Protein AF-A0A6V7LPI2-F1 (afdb_monomer_lite)

Secondary structure (DSSP, 8-state):
-HHHHHHHHHHHHHHS--HHHHHHHHHHHHS-------S---HHHHHHHHS-----TT--S-EEEEEESSHHHHHHHHHHHHHHHHTT-SSEEEEEE-SSHHHHHHHHHTTS-SEE---GGGTTGGG-

Radius of gyration: 23.29 Å; chains: 1; bounding box: 43×30×65 Å

Sequence (128 aa):
DVSAILQQQLPIWLNEESIWTSALKTIFNLEGQVVPLNTEQSLSSYLATGREVMVSEKTCGNTIRWCTVSSLETEKCRWVAKDALLLGIEPKITCVETNSTFDCLRAISENLADIITIDSNYGYLART

pLDDT: mean 84.1, std 12.69, range [52.97, 98.25]

Foldseek 3Di:
DVVVVCVVCVVVVLVDDDPVSVVVVVCDVVPDDDDDCPDDDDPVVVVVVVDPLCPPPDDVPDEAEEEDQDPVVQVVQVVVQVVCNVVVNDDGYDYHYDNDPVVSLVCCVVVVHPHYDDDPVCVVVSVD

Structure (mmCIF, N/CA/C/O backbone):
data_AF-A0A6V7LPI2-F1
#
_entry.id   AF-A0A6V7LPI2-F1
#
loop_
_atom_site.group_PDB
_atom_site.id
_atom_site.type_symbol
_atom_site.label_atom_id
_atom_site.label_alt_id
_atom_site.label_comp_id
_atom_site.label_asym_id
_atom_site.label_entity_id
_atom_site.label_seq_id
_atom_site.pdbx_PDB_ins_code
_atom_site.Cartn_x
_atom_site.Cartn_y
_atom_site.Cartn_z
_atom_site.occupancy
_atom_site.B_iso_or_equiv
_atom_site.auth_seq_id
_atom_site.auth_comp_id
_atom_site.auth_asym_id
_atom_site.auth_atom_id
_atom_site.pdbx_PDB_model_num
ATOM 1 N N . ASP A 1 1 ? -6.218 -12.943 31.795 1.00 66.19 1 ASP A N 1
ATOM 2 C CA . ASP A 1 1 ? -7.240 -12.326 30.938 1.00 66.19 1 ASP A CA 1
ATOM 3 C C . ASP A 1 1 ? -7.365 -10.857 31.325 1.00 66.19 1 ASP A C 1
ATOM 5 O O . ASP A 1 1 ? -7.646 -10.563 32.482 1.00 66.19 1 ASP A O 1
ATOM 9 N N . VAL A 1 2 ? -7.033 -9.947 30.407 1.00 74.69 2 VAL A N 1
ATOM 10 C CA . VAL A 1 2 ? -7.010 -8.495 30.671 1.00 74.69 2 VAL A CA 1
ATOM 11 C C . VAL A 1 2 ? -8.430 -7.958 30.877 1.00 74.69 2 VAL A C 1
ATOM 13 O O . VAL A 1 2 ? -8.625 -7.023 31.651 1.00 74.69 2 VAL A O 1
ATOM 16 N N . SER A 1 3 ? -9.430 -8.588 30.251 1.00 70.25 3 SER A N 1
ATOM 17 C CA . SER A 1 3 ? -10.83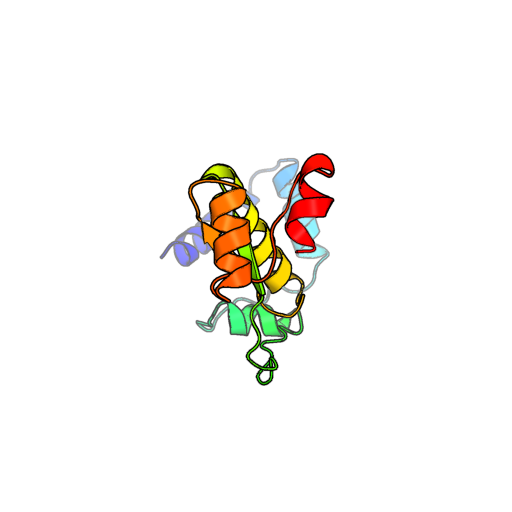0 -8.172 30.346 1.00 70.25 3 SER A CA 1
ATOM 18 C C . SER A 1 3 ? -11.371 -8.308 31.774 1.00 70.25 3 SER A C 1
ATOM 20 O O . SER A 1 3 ? -11.932 -7.357 32.315 1.00 70.25 3 SER A O 1
ATOM 22 N N . ALA A 1 4 ? -11.108 -9.442 32.426 1.00 76.31 4 ALA A N 1
ATOM 23 C CA . ALA A 1 4 ? -11.543 -9.718 33.793 1.00 76.31 4 ALA A CA 1
ATOM 24 C C . ALA A 1 4 ? -10.922 -8.750 34.817 1.00 76.31 4 ALA A C 1
ATOM 26 O O . ALA A 1 4 ? -11.591 -8.304 35.749 1.00 76.31 4 ALA A O 1
ATOM 27 N N . ILE A 1 5 ? -9.652 -8.378 34.619 1.00 82.94 5 ILE A N 1
ATOM 28 C CA . ILE A 1 5 ? -8.958 -7.403 35.474 1.00 82.94 5 ILE A CA 1
ATOM 29 C C . ILE A 1 5 ? -9.589 -6.016 35.314 1.00 82.94 5 ILE A C 1
ATOM 31 O O . ILE A 1 5 ? -9.868 -5.344 36.306 1.00 82.94 5 ILE A O 1
ATOM 35 N N . LEU A 1 6 ? -9.857 -5.595 34.075 1.00 77.00 6 LEU A N 1
ATOM 36 C CA . LEU A 1 6 ? -10.482 -4.302 33.794 1.00 77.00 6 LEU A CA 1
ATOM 37 C C . LEU A 1 6 ? -11.893 -4.211 34.387 1.00 77.00 6 LEU A C 1
ATOM 39 O O . LEU A 1 6 ? -12.226 -3.193 34.990 1.00 77.00 6 LEU A O 1
ATOM 43 N N . GLN A 1 7 ? -12.689 -5.279 34.289 1.00 79.25 7 GLN A N 1
ATOM 44 C CA . GLN A 1 7 ? -14.030 -5.333 34.882 1.00 79.25 7 GLN A CA 1
ATOM 45 C C . GLN A 1 7 ? -14.009 -5.153 36.408 1.00 79.25 7 GLN A C 1
ATOM 47 O O . GLN A 1 7 ? -14.908 -4.519 36.956 1.00 79.25 7 GLN A O 1
ATOM 52 N N . GLN A 1 8 ? -12.978 -5.655 37.097 1.00 85.38 8 GLN A N 1
ATOM 53 C CA . GLN A 1 8 ? -12.828 -5.472 38.546 1.00 85.38 8 GLN A CA 1
ATOM 54 C C . GLN A 1 8 ? -12.330 -4.081 38.947 1.00 85.38 8 GLN A C 1
ATOM 56 O O . GLN A 1 8 ? -12.730 -3.573 39.992 1.00 85.38 8 GLN A O 1
ATOM 61 N N . GLN A 1 9 ? -11.438 -3.475 38.161 1.00 87.50 9 GLN A N 1
ATOM 62 C CA . GLN A 1 9 ? -10.792 -2.207 38.524 1.00 87.50 9 GLN A CA 1
ATOM 63 C C . GLN A 1 9 ? -11.616 -0.977 38.128 1.00 87.50 9 GLN A C 1
ATOM 65 O O . GLN A 1 9 ? -11.566 0.045 38.810 1.00 87.50 9 GLN A O 1
ATOM 70 N N . LEU A 1 10 ? -12.421 -1.072 37.067 1.00 82.44 10 LEU A N 1
ATOM 71 C CA . LEU A 1 10 ? -13.214 0.045 36.552 1.00 82.44 10 LEU A CA 1
ATOM 72 C C . LEU A 1 10 ? -14.147 0.692 37.603 1.00 82.44 10 LEU A C 1
ATOM 74 O O . LEU A 1 10 ? -14.156 1.921 37.682 1.00 82.44 10 LEU A O 1
ATOM 78 N N . PRO A 1 11 ? -14.881 -0.059 38.453 1.00 82.69 11 PRO A N 1
ATOM 79 C CA . PRO A 1 11 ? -15.717 0.537 39.498 1.00 82.69 11 PRO A CA 1
ATOM 80 C C . PRO A 1 11 ? -14.901 1.299 40.547 1.00 82.69 11 PRO A C 1
ATOM 82 O O . PRO A 1 11 ? -15.360 2.313 41.068 1.00 82.69 11 PRO A O 1
ATOM 85 N N . ILE A 1 12 ? -13.687 0.822 40.839 1.00 87.06 12 ILE A N 1
ATOM 86 C CA . ILE A 1 12 ? -12.776 1.429 41.815 1.00 87.06 12 ILE A CA 1
ATOM 87 C C . ILE A 1 12 ? -12.285 2.773 41.275 1.00 87.06 12 ILE A C 1
ATOM 89 O O . ILE A 1 12 ? -12.385 3.785 41.962 1.00 87.06 12 ILE A O 1
ATOM 93 N N . TRP A 1 13 ? -11.834 2.804 40.018 1.00 84.19 13 TRP A N 1
ATOM 94 C CA . TRP A 1 13 ? -11.376 4.034 39.371 1.00 84.19 13 TRP A CA 1
ATOM 95 C C . TRP A 1 13 ? -12.491 5.062 39.188 1.00 84.19 13 TRP A C 1
ATOM 97 O O . TRP A 1 13 ? -12.262 6.258 39.329 1.00 84.19 13 TRP A O 1
ATOM 107 N N . LEU A 1 14 ? -13.714 4.609 38.910 1.00 84.94 14 LEU A N 1
ATOM 108 C CA . LEU A 1 14 ? -14.872 5.488 38.776 1.00 84.94 14 LEU A CA 1
ATOM 109 C C . LEU A 1 14 ? -15.324 6.105 40.106 1.00 84.94 14 LEU A C 1
ATOM 111 O O . LEU A 1 14 ? -16.095 7.064 40.084 1.00 84.94 14 LEU A O 1
ATOM 115 N N . ASN A 1 15 ? -14.888 5.591 41.255 1.00 84.69 15 ASN A N 1
ATOM 116 C CA . ASN A 1 15 ? -15.309 6.124 42.548 1.00 84.69 15 ASN A CA 1
ATOM 117 C C . ASN A 1 15 ? -14.606 7.445 42.909 1.00 84.69 15 ASN A C 1
ATOM 119 O O . ASN A 1 15 ? -15.165 8.249 43.648 1.00 84.69 15 ASN A O 1
ATOM 123 N N . GLU A 1 16 ? -13.417 7.708 42.364 1.00 83.88 16 GLU A N 1
ATOM 124 C CA . GLU A 1 16 ? -12.711 8.969 42.601 1.00 83.88 16 GLU A CA 1
ATOM 125 C C . GLU A 1 16 ? -13.399 10.144 41.888 1.00 83.88 16 GLU A C 1
ATOM 127 O O . GLU A 1 16 ? -13.803 10.047 40.726 1.00 83.88 16 GLU A O 1
ATOM 132 N N . GLU A 1 17 ? -13.528 11.287 42.566 1.00 80.62 17 GLU A N 1
ATOM 133 C CA . GLU A 1 17 ? -14.029 12.520 41.955 1.00 80.62 17 GLU A CA 1
ATOM 134 C C . GLU A 1 17 ? -12.904 13.244 41.215 1.00 80.62 17 GLU A C 1
ATOM 136 O O . GLU A 1 17 ? -12.031 13.883 41.798 1.00 80.62 17 GLU A O 1
ATOM 141 N N . SER A 1 18 ? -12.938 13.150 39.891 1.00 86.75 18 SER A N 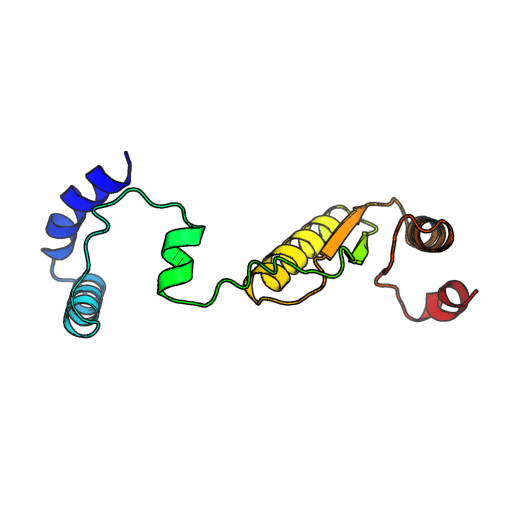1
ATOM 142 C CA . SER A 1 18 ? -12.046 13.862 38.992 1.00 86.75 18 SER A CA 1
ATOM 143 C C . SER A 1 18 ? -12.814 14.324 37.755 1.00 86.75 18 SER A C 1
ATOM 145 O O . SER A 1 18 ? -13.949 13.908 37.489 1.00 86.75 18 SER A O 1
ATOM 147 N N . ILE A 1 19 ? -12.178 15.187 36.966 1.00 88.69 19 ILE A N 1
ATOM 148 C CA . ILE A 1 19 ? -12.755 15.706 35.722 1.00 88.69 19 ILE A CA 1
ATOM 149 C C . ILE A 1 19 ? -13.026 14.557 34.742 1.00 88.69 19 ILE A C 1
ATOM 151 O O . ILE A 1 19 ? -14.105 14.483 34.154 1.00 88.69 19 ILE A O 1
ATOM 155 N N . TRP A 1 20 ? -12.078 13.625 34.598 1.00 87.25 20 TRP A N 1
ATOM 156 C CA . TRP A 1 20 ? -12.221 12.518 33.656 1.00 87.25 20 TRP A CA 1
ATOM 157 C C . TRP A 1 20 ? -13.241 11.476 34.140 1.00 87.25 20 TRP A C 1
ATOM 159 O O . TRP A 1 20 ? -14.010 10.987 33.317 1.00 87.25 20 TRP A O 1
ATOM 169 N N . THR A 1 21 ? -13.333 11.180 35.448 1.00 87.31 21 THR A N 1
ATOM 170 C CA . THR A 1 21 ? -14.353 10.246 35.974 1.00 87.31 21 THR A CA 1
ATOM 171 C C . THR A 1 21 ? -15.761 10.810 35.833 1.00 87.31 21 THR A C 1
ATOM 173 O O . THR A 1 21 ? -16.684 10.072 35.497 1.00 87.31 21 THR A O 1
ATOM 176 N N . SER A 1 22 ? -15.932 12.121 36.019 1.00 85.31 22 SER A N 1
ATOM 177 C CA . SER A 1 22 ? -17.211 12.811 35.804 1.00 85.31 22 SER A CA 1
ATOM 178 C C . SER A 1 22 ? -17.627 12.785 34.333 1.00 85.31 22 SER A C 1
ATOM 180 O O . SER A 1 22 ? -18.778 12.471 34.019 1.00 85.31 22 SER A O 1
ATOM 182 N N . ALA A 1 23 ? -16.685 13.043 33.419 1.00 85.31 23 ALA A N 1
ATOM 183 C CA . ALA A 1 23 ? -16.922 12.925 31.983 1.00 85.31 23 ALA A CA 1
ATOM 184 C C . ALA A 1 23 ? -17.294 11.484 31.589 1.00 85.31 23 ALA A C 1
ATOM 186 O O . ALA A 1 23 ? -18.290 11.279 30.902 1.00 85.31 23 ALA A O 1
ATOM 187 N N . LEU A 1 24 ? -16.563 10.481 32.089 1.00 84.38 24 LEU A N 1
ATOM 188 C CA . LEU A 1 24 ? -16.815 9.069 31.784 1.00 84.38 24 LEU A CA 1
ATOM 189 C C . LEU A 1 24 ? -18.177 8.592 32.318 1.00 84.38 24 LEU A C 1
ATOM 191 O O . LEU A 1 24 ? -18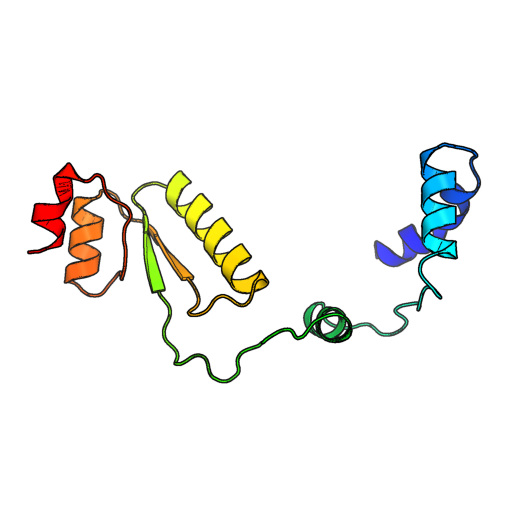.925 7.945 31.592 1.00 84.38 24 LEU A O 1
ATOM 195 N N . LYS A 1 25 ? -18.543 8.962 33.556 1.00 82.56 25 LYS A N 1
ATOM 196 C CA . LYS A 1 25 ? -19.881 8.707 34.130 1.00 82.56 25 LYS A CA 1
ATOM 197 C C . LYS A 1 25 ? -20.988 9.340 33.291 1.00 82.56 25 LYS A C 1
ATOM 199 O O . LYS A 1 25 ? -22.040 8.739 33.108 1.00 82.56 25 LYS A O 1
ATOM 204 N N . THR A 1 26 ? -20.749 10.546 32.779 1.00 83.38 26 THR A N 1
ATOM 205 C CA . THR A 1 26 ? -21.703 11.250 31.915 1.00 83.38 26 THR A CA 1
ATOM 206 C C . THR A 1 26 ? -21.873 10.521 30.584 1.00 83.38 26 THR A C 1
ATOM 208 O O . THR A 1 26 ? -23.003 10.310 30.164 1.00 83.38 26 THR A O 1
ATOM 211 N N . ILE A 1 27 ? -20.781 10.059 29.967 1.00 78.94 27 ILE A N 1
ATOM 212 C CA . ILE A 1 27 ? -20.820 9.252 28.737 1.00 78.94 27 ILE A CA 1
ATOM 213 C C . ILE A 1 27 ? -21.604 7.954 28.966 1.00 78.94 27 ILE A C 1
ATOM 215 O O . ILE A 1 27 ? -22.534 7.680 28.216 1.00 78.94 27 ILE A O 1
ATOM 219 N N . PHE A 1 28 ? -21.320 7.214 30.044 1.00 73.38 28 PHE A N 1
ATOM 220 C CA . PHE A 1 28 ? -22.054 5.984 30.377 1.00 73.38 28 PHE A CA 1
ATOM 221 C C . PHE A 1 28 ? -23.550 6.199 30.644 1.00 73.38 28 PHE A C 1
ATOM 223 O O . PHE A 1 28 ? -24.341 5.279 30.454 1.00 73.38 28 PHE A O 1
ATOM 230 N N . ASN A 1 29 ? -23.941 7.389 31.106 1.00 74.88 29 ASN A N 1
ATOM 231 C CA . ASN A 1 29 ? -25.343 7.734 31.339 1.00 74.88 29 ASN A CA 1
ATOM 232 C C . ASN A 1 29 ? -26.050 8.266 30.078 1.00 74.88 29 ASN A C 1
ATOM 234 O O . ASN A 1 29 ? -27.269 8.142 29.981 1.00 74.88 29 ASN A O 1
ATOM 238 N N . LEU A 1 30 ? -25.317 8.891 29.147 1.00 68.50 30 LEU A N 1
ATOM 239 C CA . LEU A 1 30 ? -25.857 9.493 27.920 1.00 68.50 30 LEU A CA 1
ATOM 240 C C . LEU A 1 30 ? -25.932 8.504 26.754 1.00 68.50 30 LEU A C 1
ATOM 242 O O . LEU A 1 30 ? -26.867 8.572 25.957 1.00 68.50 30 LEU A O 1
ATOM 246 N N . GLU A 1 31 ? -24.973 7.589 26.650 1.00 58.12 31 GLU A N 1
ATOM 247 C CA . GLU A 1 31 ? -24.954 6.542 25.634 1.00 58.12 31 GLU A CA 1
ATOM 248 C C . GLU A 1 31 ? -25.468 5.252 26.272 1.00 58.12 31 GLU A C 1
ATOM 250 O O . GLU A 1 31 ? -24.852 4.682 27.168 1.00 58.12 31 GLU A O 1
ATOM 255 N N . GLY A 1 32 ? -26.680 4.867 25.870 1.00 57.66 32 GLY A N 1
ATOM 256 C CA . GLY A 1 32 ? -27.510 3.871 26.533 1.00 57.66 32 GLY A CA 1
ATOM 257 C C . GLY A 1 32 ? -26.827 2.547 26.881 1.00 57.66 32 GLY A C 1
ATOM 258 O O . GLY A 1 32 ? -25.924 2.080 26.201 1.00 57.66 32 GLY A O 1
ATOM 259 N N . GLN A 1 33 ? -27.345 1.953 27.957 1.00 57.59 33 GLN A N 1
ATOM 260 C CA . GLN A 1 33 ? -27.222 0.556 28.374 1.00 57.59 33 GLN A CA 1
ATOM 261 C C . GLN A 1 33 ? -25.953 -0.155 27.873 1.00 57.59 33 GLN A C 1
ATOM 263 O O . GLN A 1 33 ? -25.948 -0.774 26.812 1.00 57.59 33 GLN A O 1
ATOM 268 N N . VAL A 1 34 ? -24.890 -0.111 28.682 1.00 61.44 34 VAL A N 1
ATOM 269 C CA . VAL A 1 34 ? -23.690 -0.934 28.478 1.00 61.44 34 VAL A CA 1
ATOM 270 C C . VAL A 1 34 ? -24.127 -2.396 28.355 1.00 61.44 34 VAL A C 1
ATOM 272 O O . VAL A 1 34 ? -24.519 -3.012 29.346 1.00 61.44 34 VAL A O 1
ATOM 275 N N . VAL A 1 35 ? -24.103 -2.943 27.138 1.00 67.69 35 VAL A N 1
ATOM 276 C CA . VAL A 1 35 ? -24.402 -4.356 26.898 1.00 67.69 35 VAL A CA 1
ATOM 277 C C . VAL A 1 35 ? -23.130 -5.134 27.210 1.00 67.69 35 VAL A C 1
ATOM 279 O O . VAL A 1 35 ? -22.131 -4.974 26.502 1.00 67.69 35 VAL A O 1
ATOM 282 N N . PRO A 1 36 ? -23.111 -5.951 28.273 1.00 64.88 36 PRO A N 1
ATOM 283 C CA . PRO A 1 36 ? -21.932 -6.734 28.575 1.00 64.88 36 PRO A CA 1
ATOM 284 C C . PRO A 1 36 ? -21.721 -7.769 27.457 1.00 64.88 36 PRO A C 1
ATOM 286 O O . PRO A 1 36 ? -22.649 -8.462 27.030 1.00 64.88 36 PRO A O 1
ATOM 289 N N . LEU A 1 37 ? -20.489 -7.841 26.946 1.00 67.88 37 LEU A N 1
ATOM 290 C CA . LEU A 1 37 ? -20.059 -8.834 25.959 1.00 67.88 37 LEU A CA 1
ATOM 291 C C . LEU A 1 37 ? -19.909 -10.187 26.660 1.00 67.88 37 LEU A C 1
ATOM 293 O O . LEU A 1 37 ? -18.817 -10.616 27.014 1.00 67.88 37 LEU A O 1
ATOM 297 N N . ASN A 1 38 ? -21.046 -10.829 26.914 1.00 69.19 38 ASN A N 1
ATOM 298 C CA . ASN A 1 38 ? -21.132 -12.095 27.652 1.00 69.19 38 ASN A CA 1
ATOM 299 C C . ASN A 1 38 ? -20.695 -13.297 26.810 1.00 69.19 38 ASN A C 1
ATOM 301 O O . ASN A 1 38 ? -20.474 -14.386 27.332 1.00 69.19 38 ASN A O 1
ATOM 305 N N . THR A 1 39 ? -20.631 -13.104 25.497 1.00 77.31 39 THR A N 1
ATOM 306 C CA . THR A 1 39 ? -20.246 -14.110 24.515 1.00 77.31 39 THR A CA 1
ATOM 307 C C . THR A 1 39 ? -18.896 -13.741 23.941 1.00 77.31 39 THR A C 1
ATOM 309 O O . THR A 1 39 ? -18.718 -12.637 23.428 1.00 77.31 39 THR A O 1
ATOM 312 N N . GLU A 1 40 ? -17.965 -14.688 23.991 1.00 76.81 40 GLU A N 1
ATOM 313 C CA . GLU A 1 40 ? -16.711 -14.592 23.262 1.00 76.81 40 GLU A CA 1
ATOM 314 C C . GLU A 1 40 ? -17.033 -14.543 21.763 1.00 76.81 40 GLU A C 1
ATOM 316 O O . GLU A 1 40 ? -17.662 -15.443 21.206 1.00 76.81 40 GLU A O 1
ATOM 321 N N . GLN A 1 41 ? -16.683 -13.434 21.124 1.00 76.44 41 GLN A N 1
ATOM 322 C CA . GLN A 1 41 ? -16.964 -13.179 19.717 1.00 76.44 41 GLN A CA 1
ATOM 323 C C . GLN A 1 41 ? -15.679 -12.723 19.036 1.00 76.44 41 GLN A C 1
ATOM 325 O O . GLN A 1 41 ? -14.828 -12.074 19.648 1.00 76.44 41 GLN A O 1
ATOM 330 N N . SER A 1 42 ? -15.533 -13.039 17.749 1.00 78.00 42 SER A N 1
ATOM 331 C CA . SER A 1 42 ? -14.433 -12.489 16.963 1.00 78.00 42 SER A CA 1
ATOM 332 C C . SER A 1 42 ? -14.588 -10.972 16.824 1.00 78.00 42 SER A C 1
ATOM 334 O O . SER A 1 42 ? -15.702 -10.444 16.767 1.00 78.00 42 SER A O 1
ATOM 336 N N . LEU A 1 43 ? -13.464 -10.264 16.685 1.00 74.38 43 LEU A N 1
ATOM 337 C CA . LEU A 1 43 ? -13.462 -8.819 16.431 1.00 74.38 43 LEU A CA 1
ATOM 338 C C . LEU A 1 43 ? -14.341 -8.447 15.223 1.00 74.38 43 LEU A C 1
ATOM 340 O O . LEU A 1 43 ? -15.033 -7.435 15.251 1.00 74.38 43 LEU A O 1
ATOM 344 N N . SER A 1 44 ? -14.347 -9.278 14.177 1.00 71.31 44 SER A N 1
ATOM 345 C CA . SER A 1 44 ? -15.205 -9.088 13.004 1.00 71.31 44 SER A CA 1
ATOM 346 C C . SER A 1 44 ? -16.696 -9.182 13.337 1.00 71.31 44 SER A C 1
ATOM 348 O O . SER A 1 44 ? -17.454 -8.325 12.893 1.00 71.31 44 SER A O 1
ATOM 350 N N . SER A 1 45 ? -17.110 -10.163 14.148 1.00 77.75 45 SER A N 1
ATOM 351 C CA . SER A 1 45 ? -18.506 -10.335 14.573 1.00 77.75 45 SER A CA 1
ATOM 352 C C . SER A 1 45 ? -18.980 -9.174 15.446 1.00 77.75 45 SER A C 1
ATOM 354 O O . SER A 1 45 ? -20.096 -8.689 15.276 1.00 77.75 45 SER A O 1
ATOM 356 N N . TYR A 1 46 ? -18.118 -8.687 16.342 1.00 79.62 46 TYR A N 1
ATOM 357 C CA . TYR A 1 46 ? -18.414 -7.505 17.146 1.00 79.62 46 TYR A CA 1
ATOM 358 C C . TYR A 1 46 ? -18.608 -6.265 16.263 1.00 79.62 46 TYR A C 1
ATOM 360 O O . TYR A 1 46 ? -19.628 -5.582 16.348 1.00 79.62 46 TYR A O 1
ATOM 368 N N . LEU A 1 47 ? -17.662 -6.005 15.355 1.00 78.38 47 LEU A N 1
ATOM 369 C CA . LEU A 1 47 ? -17.711 -4.840 14.470 1.00 78.38 47 LEU A CA 1
ATOM 370 C C . LEU A 1 47 ? -18.911 -4.874 13.515 1.00 78.38 47 LEU A C 1
ATOM 372 O O . LEU A 1 47 ? -19.476 -3.817 13.250 1.00 78.38 47 LEU A O 1
ATOM 376 N N . ALA A 1 48 ? -19.328 -6.056 13.055 1.00 76.56 48 ALA A N 1
ATOM 377 C CA . ALA A 1 48 ? -20.510 -6.225 12.207 1.00 76.56 48 ALA A CA 1
ATOM 378 C C . ALA A 1 48 ? -21.820 -5.762 12.877 1.00 76.56 48 ALA A C 1
ATOM 380 O O . ALA A 1 48 ? -22.789 -5.469 12.186 1.00 76.56 48 ALA A O 1
ATOM 381 N N . THR A 1 49 ? -21.852 -5.662 14.211 1.00 76.81 49 THR A N 1
ATOM 382 C CA . THR A 1 49 ? -23.031 -5.189 14.957 1.00 76.81 49 THR A CA 1
ATOM 383 C C . THR A 1 49 ? -23.219 -3.672 14.837 1.00 76.81 49 THR A C 1
ATOM 385 O O . THR A 1 49 ? -24.347 -3.188 14.845 1.00 76.81 49 THR A O 1
ATOM 388 N N . GLY A 1 50 ? -22.123 -2.911 14.735 1.00 73.25 50 GLY A N 1
ATOM 389 C CA . GLY A 1 50 ? -22.146 -1.440 14.712 1.00 73.25 50 GLY A CA 1
ATOM 390 C C . GLY A 1 50 ? -21.867 -0.812 13.345 1.00 73.25 50 GLY A C 1
ATOM 391 O O . GLY A 1 50 ? -22.101 0.378 13.156 1.00 73.25 50 GLY A O 1
ATOM 392 N N . ARG A 1 51 ? -21.348 -1.588 12.391 1.00 71.38 51 ARG A N 1
ATOM 393 C CA . ARG A 1 51 ? -21.114 -1.160 11.009 1.00 71.38 51 ARG A CA 1
ATOM 394 C C . ARG A 1 51 ? -21.241 -2.347 10.066 1.00 71.38 51 ARG A C 1
ATOM 396 O O . ARG A 1 51 ? -20.858 -3.456 10.430 1.00 71.38 51 ARG A O 1
ATOM 403 N N . GLU A 1 52 ? -21.670 -2.104 8.830 1.00 64.81 52 GLU A N 1
ATOM 404 C CA . GLU A 1 52 ? -21.465 -3.083 7.763 1.00 64.81 52 GLU A CA 1
ATOM 405 C C . GLU A 1 52 ? -19.961 -3.240 7.542 1.00 64.81 52 GLU A C 1
ATOM 407 O O . GLU A 1 52 ? -19.285 -2.388 6.961 1.00 64.81 52 GLU A O 1
ATOM 412 N N . VAL A 1 53 ? -19.407 -4.338 8.050 1.00 63.00 53 VAL A N 1
ATOM 413 C CA . VAL A 1 53 ? -18.102 -4.794 7.598 1.00 63.00 53 VAL A CA 1
ATOM 414 C C . VAL A 1 53 ? -18.368 -5.419 6.241 1.00 63.00 53 VAL A C 1
ATOM 416 O O . VAL A 1 53 ? -18.820 -6.559 6.164 1.00 63.00 53 VAL A O 1
ATOM 419 N N . MET A 1 54 ? -18.126 -4.651 5.180 1.00 57.00 54 MET A N 1
ATOM 420 C CA . MET A 1 54 ? -18.068 -5.156 3.811 1.00 57.00 54 MET A CA 1
ATOM 421 C C . MET A 1 54 ? -16.895 -6.144 3.730 1.00 57.00 54 MET A C 1
ATOM 423 O O . MET A 1 54 ? -15.807 -5.826 3.256 1.00 57.00 54 MET A O 1
ATOM 427 N N . VAL A 1 55 ? -17.079 -7.356 4.257 1.00 59.12 55 VAL A N 1
ATOM 428 C CA . VAL A 1 55 ? -16.254 -8.507 3.901 1.00 59.12 55 VAL A CA 1
ATOM 429 C C . VAL A 1 55 ? -16.747 -8.882 2.518 1.00 59.12 55 VAL A C 1
ATOM 431 O O . VAL A 1 55 ? -17.642 -9.703 2.365 1.00 59.12 55 VAL A O 1
ATOM 434 N N . SER A 1 56 ? -16.263 -8.159 1.517 1.00 52.97 56 SER A N 1
ATOM 435 C CA . SER A 1 56 ? -16.660 -8.358 0.135 1.00 52.97 56 SER A CA 1
ATOM 436 C C . SER A 1 56 ? -16.334 -9.792 -0.275 1.00 52.97 56 SER A C 1
ATOM 438 O O . SER A 1 56 ? -15.192 -10.139 -0.576 1.00 52.97 56 SER A O 1
ATOM 440 N N . GLU A 1 57 ? -17.352 -10.656 -0.256 1.00 57.59 57 GLU A N 1
ATOM 441 C CA . GLU A 1 57 ? -17.265 -12.045 -0.726 1.00 57.59 57 GLU A CA 1
ATOM 442 C C . GLU A 1 57 ? -16.986 -12.108 -2.237 1.00 57.59 57 GLU A C 1
ATOM 444 O O . GLU A 1 57 ? -16.592 -13.148 -2.764 1.00 57.59 57 GLU A O 1
ATOM 449 N N . LYS A 1 58 ? -17.152 -10.980 -2.941 1.00 55.06 58 LYS A N 1
ATOM 450 C CA . LYS A 1 58 ? -16.822 -10.797 -4.353 1.00 55.06 58 LYS A CA 1
ATOM 451 C C . LYS A 1 58 ? -16.053 -9.499 -4.574 1.00 55.06 58 LYS A C 1
ATOM 453 O O . LYS A 1 58 ? -16.477 -8.636 -5.339 1.00 55.06 58 LYS A O 1
ATOM 458 N N . THR A 1 59 ? -14.854 -9.411 -4.006 1.00 56.22 59 THR A N 1
ATOM 459 C CA . THR A 1 59 ? -13.820 -8.639 -4.705 1.00 56.22 59 THR A CA 1
ATOM 460 C C . THR A 1 59 ? -13.628 -9.309 -6.067 1.00 56.22 59 THR A C 1
ATOM 462 O O . THR A 1 59 ? -13.674 -10.538 -6.158 1.00 56.22 59 THR A O 1
ATOM 465 N N . CYS A 1 60 ? -13.406 -8.564 -7.149 1.00 58.50 60 CYS A N 1
ATOM 466 C CA . CYS A 1 60 ? -13.065 -9.167 -8.448 1.00 58.50 60 CYS A CA 1
ATOM 467 C C . CYS A 1 60 ? -11.699 -9.898 -8.427 1.00 58.50 60 CYS A C 1
ATOM 469 O O . CYS A 1 60 ? -11.051 -10.002 -9.458 1.00 58.50 60 CYS A O 1
ATOM 471 N N . GLY A 1 61 ? -11.209 -10.338 -7.258 1.00 61.44 61 GLY A N 1
ATOM 472 C CA . GLY A 1 61 ? -9.897 -10.939 -7.030 1.00 61.44 61 GLY A CA 1
ATOM 473 C C . GLY A 1 61 ? -8.730 -9.981 -7.257 1.00 61.44 61 GLY A C 1
ATOM 474 O O . GLY A 1 61 ? -7.595 -10.318 -6.935 1.00 61.44 61 GLY A O 1
ATOM 475 N N . ASN A 1 62 ? -8.992 -8.793 -7.795 1.00 77.19 62 ASN A N 1
ATOM 476 C CA . ASN A 1 62 ? -7.947 -7.871 -8.177 1.00 77.19 62 ASN A CA 1
ATOM 477 C C . ASN A 1 62 ? -7.432 -7.163 -6.929 1.00 77.19 62 ASN A C 1
ATOM 479 O O . ASN A 1 62 ? -8.191 -6.563 -6.174 1.00 77.19 62 ASN A O 1
ATOM 483 N N . THR A 1 63 ? -6.129 -7.258 -6.718 1.00 89.94 63 THR A N 1
ATOM 484 C CA . THR A 1 63 ? -5.357 -6.451 -5.775 1.00 89.94 63 THR A CA 1
ATOM 485 C C . THR A 1 63 ? -4.526 -5.459 -6.566 1.00 89.94 63 THR A C 1
ATOM 487 O O . THR A 1 63 ? -4.017 -5.820 -7.622 1.00 89.94 63 THR A O 1
ATOM 490 N N . ILE A 1 64 ? -4.332 -4.254 -6.038 1.00 94.75 64 ILE A N 1
ATOM 491 C CA . ILE A 1 64 ? -3.340 -3.320 -6.577 1.00 94.75 64 ILE A CA 1
ATOM 492 C C . ILE A 1 64 ? -2.021 -3.544 -5.840 1.00 94.75 64 ILE A C 1
ATOM 494 O O . ILE A 1 64 ? -1.962 -3.477 -4.610 1.00 94.75 64 ILE A O 1
ATOM 498 N N . ARG A 1 65 ? -0.954 -3.812 -6.584 1.00 96.75 65 ARG A N 1
ATOM 499 C CA . ARG A 1 65 ? 0.425 -3.918 -6.102 1.00 96.75 65 ARG A CA 1
ATOM 500 C C . ARG A 1 65 ? 1.100 -2.565 -6.253 1.00 96.75 65 ARG A C 1
ATOM 502 O O . ARG A 1 65 ? 1.520 -2.172 -7.341 1.00 96.75 65 ARG A O 1
ATOM 509 N N . TRP A 1 66 ? 1.184 -1.842 -5.149 1.00 97.94 66 TRP A N 1
ATOM 510 C CA . TRP A 1 66 ? 1.888 -0.577 -5.073 1.00 97.94 66 TRP A CA 1
ATOM 511 C C . TRP A 1 66 ? 3.366 -0.838 -4.811 1.00 97.94 66 TRP A C 1
ATOM 513 O O . TRP A 1 66 ? 3.751 -1.363 -3.767 1.00 97.94 66 TRP A O 1
ATOM 523 N N . CYS A 1 67 ? 4.193 -0.476 -5.781 1.00 98.19 67 CYS A N 1
ATOM 524 C CA . CYS A 1 67 ? 5.630 -0.580 -5.684 1.00 98.19 67 CYS A CA 1
ATOM 525 C C . CYS A 1 67 ? 6.257 0.634 -4.970 1.00 98.19 67 CYS A C 1
ATOM 527 O O . CYS A 1 67 ? 5.917 1.788 -5.247 1.00 98.19 67 CYS A O 1
ATOM 529 N N . THR A 1 68 ? 7.160 0.356 -4.034 1.00 98.25 68 THR A N 1
ATOM 530 C CA . THR A 1 68 ? 7.872 1.314 -3.179 1.00 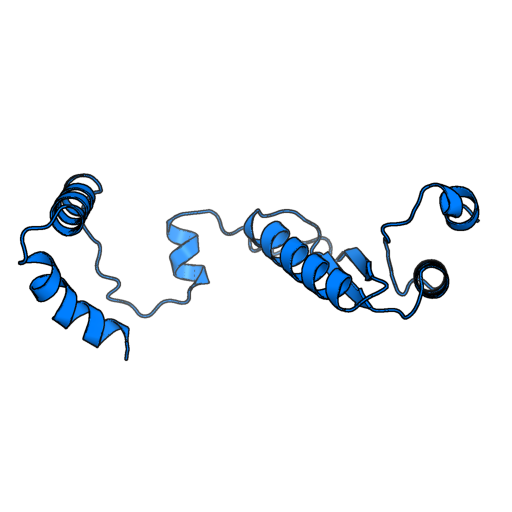98.25 68 THR A CA 1
ATOM 531 C C . THR A 1 68 ? 9.380 1.147 -3.350 1.00 98.25 68 THR A C 1
ATOM 533 O O . THR A 1 68 ? 9.853 0.066 -3.711 1.00 98.25 68 THR A O 1
ATOM 536 N N . VAL A 1 69 ? 10.152 2.211 -3.110 1.00 97.56 69 VAL A N 1
ATOM 537 C CA . VAL A 1 69 ? 11.616 2.211 -3.336 1.00 97.56 69 VAL A CA 1
ATOM 538 C C . VAL A 1 69 ? 12.438 2.322 -2.050 1.00 97.56 69 VAL A C 1
ATOM 540 O O . VAL A 1 69 ? 13.664 2.389 -2.088 1.00 97.56 69 VAL A O 1
ATOM 543 N N . SER A 1 70 ? 11.772 2.383 -0.896 1.00 97.00 70 SER A N 1
ATOM 544 C CA . SER A 1 70 ? 12.422 2.393 0.413 1.00 97.00 70 SER A CA 1
ATOM 545 C C . SER A 1 70 ? 11.549 1.732 1.470 1.00 97.00 70 SER A C 1
ATOM 547 O O . SER A 1 70 ? 10.321 1.740 1.372 1.00 97.00 70 SER A O 1
ATOM 549 N N . SER A 1 71 ? 12.177 1.252 2.539 1.00 97.38 71 SER A N 1
ATOM 550 C CA . SER A 1 71 ? 11.479 0.673 3.690 1.00 97.38 71 SER A CA 1
ATOM 551 C C . SER A 1 71 ? 10.461 1.632 4.319 1.00 97.38 71 SER A C 1
ATOM 553 O O . SER A 1 71 ? 9.371 1.209 4.707 1.00 97.38 71 SER A O 1
ATOM 555 N N . LEU A 1 72 ? 10.771 2.933 4.362 1.00 97.62 72 LEU A N 1
ATOM 556 C CA . LEU A 1 72 ? 9.864 3.961 4.876 1.00 97.62 72 LEU A CA 1
ATOM 557 C C . LEU A 1 72 ? 8.632 4.144 3.977 1.00 97.62 72 LEU A C 1
ATOM 559 O O . LEU A 1 72 ? 7.521 4.338 4.472 1.00 97.62 72 LEU A O 1
ATOM 563 N N . GLU A 1 73 ? 8.803 4.076 2.657 1.00 97.69 73 GLU A N 1
ATOM 564 C CA . GLU A 1 73 ? 7.669 4.067 1.730 1.00 97.69 73 GLU A CA 1
ATOM 565 C C . GLU A 1 73 ? 6.848 2.785 1.860 1.00 97.69 73 GLU A C 1
ATOM 567 O O . GLU A 1 73 ? 5.621 2.857 1.880 1.00 97.69 73 GLU A O 1
ATOM 572 N N . THR A 1 74 ? 7.493 1.626 2.015 1.00 98.00 74 THR A N 1
ATOM 573 C CA . THR A 1 74 ? 6.807 0.345 2.236 1.00 98.00 74 THR A CA 1
ATOM 574 C C . THR A 1 74 ? 5.960 0.380 3.505 1.00 98.00 74 THR A C 1
ATOM 576 O O . THR A 1 74 ? 4.825 -0.099 3.509 1.00 98.00 74 THR A O 1
ATOM 579 N N . GLU A 1 75 ? 6.469 0.972 4.586 1.00 98.19 75 GLU A N 1
ATOM 580 C CA . GLU A 1 75 ? 5.720 1.146 5.831 1.00 98.19 75 GLU A CA 1
ATOM 581 C C . GLU A 1 75 ? 4.503 2.060 5.640 1.00 98.19 75 GLU A C 1
ATOM 583 O O . GLU A 1 75 ? 3.388 1.688 6.013 1.00 98.19 75 GLU A O 1
ATOM 588 N N . LYS A 1 76 ? 4.680 3.208 4.974 1.00 97.81 76 LYS A N 1
ATOM 589 C CA . LYS A 1 76 ? 3.568 4.107 4.627 1.00 97.81 76 LYS A CA 1
ATOM 590 C C . LYS A 1 76 ? 2.533 3.418 3.741 1.00 97.81 76 LYS A C 1
ATOM 592 O O . LYS A 1 76 ? 1.340 3.547 3.999 1.00 97.81 76 LYS A O 1
ATOM 597 N N . CYS A 1 77 ? 2.966 2.644 2.749 1.00 98.06 77 CYS A N 1
ATOM 598 C CA . CYS A 1 77 ? 2.076 1.864 1.895 1.00 98.06 77 CYS A CA 1
ATOM 599 C C . CYS A 1 77 ? 1.237 0.877 2.718 1.00 98.06 77 CYS A C 1
ATOM 601 O O . CYS A 1 77 ? 0.028 0.787 2.520 1.00 98.06 77 CYS A O 1
ATOM 603 N N . ARG A 1 78 ? 1.836 0.178 3.694 1.00 97.62 78 ARG A N 1
ATOM 604 C CA . ARG A 1 78 ? 1.102 -0.749 4.575 1.00 97.62 78 ARG A CA 1
ATOM 605 C C . ARG A 1 78 ? 0.072 -0.029 5.437 1.00 97.62 78 ARG A C 1
ATOM 607 O O . ARG A 1 78 ? -1.019 -0.562 5.635 1.00 97.62 78 ARG A O 1
ATOM 614 N N . TRP A 1 79 ? 0.407 1.159 5.934 1.00 97.31 79 TRP A N 1
ATOM 615 C CA . TRP A 1 79 ? -0.533 1.992 6.679 1.00 97.31 79 TRP A CA 1
ATOM 616 C C . TRP A 1 79 ? -1.725 2.397 5.803 1.00 97.31 79 TRP A C 1
ATOM 618 O O . TRP A 1 79 ? -2.866 2.109 6.159 1.00 97.31 79 TRP A O 1
ATOM 628 N N . VAL A 1 80 ? -1.464 2.917 4.599 1.00 96.44 80 VAL A N 1
ATOM 629 C CA . VAL A 1 80 ? -2.513 3.272 3.628 1.00 96.44 80 VAL A CA 1
ATOM 630 C C . VAL A 1 80 ? -3.360 2.058 3.241 1.00 96.44 80 VAL A C 1
ATOM 632 O O . VAL A 1 80 ? -4.582 2.154 3.205 1.00 96.44 80 VAL A O 1
ATOM 635 N N . ALA A 1 81 ? -2.747 0.899 2.997 1.00 94.69 81 ALA A N 1
ATOM 636 C CA . ALA A 1 81 ? -3.460 -0.328 2.647 1.00 94.69 81 ALA A CA 1
ATOM 637 C C . ALA A 1 81 ? -4.409 -0.794 3.762 1.00 94.69 81 ALA A C 1
ATOM 639 O O . ALA A 1 81 ? -5.510 -1.275 3.486 1.00 94.69 81 ALA A O 1
ATOM 640 N N . LYS A 1 82 ? -3.993 -0.647 5.025 1.00 92.19 82 LYS A N 1
ATOM 641 C CA . LYS A 1 82 ? -4.818 -0.980 6.189 1.00 92.19 82 LYS A CA 1
ATOM 642 C C . LYS A 1 82 ? -5.991 -0.014 6.333 1.00 92.19 82 LYS A C 1
ATOM 644 O O . LYS A 1 82 ? -7.113 -0.466 6.543 1.00 92.19 82 LYS A O 1
ATOM 649 N N . ASP A 1 83 ? -5.744 1.282 6.197 1.00 92.75 83 ASP A N 1
ATOM 650 C CA . ASP A 1 83 ? -6.786 2.299 6.334 1.00 92.75 83 ASP A CA 1
ATOM 651 C C . ASP A 1 83 ? -7.795 2.226 5.187 1.00 92.75 83 ASP A C 1
ATOM 653 O O . ASP A 1 83 ? -9.000 2.258 5.429 1.00 92.75 83 ASP A O 1
ATOM 657 N N . ALA A 1 84 ? -7.322 2.008 3.958 1.00 90.19 84 ALA A N 1
ATOM 658 C CA . ALA A 1 84 ? -8.172 1.752 2.800 1.00 90.19 84 ALA A CA 1
ATOM 659 C C . ALA A 1 84 ? -9.117 0.569 3.056 1.00 90.19 84 ALA A C 1
ATOM 661 O O . ALA A 1 84 ? -10.326 0.694 2.868 1.00 90.19 84 ALA A O 1
ATOM 662 N N . LEU A 1 85 ? -8.593 -0.542 3.583 1.00 85.31 85 LEU A 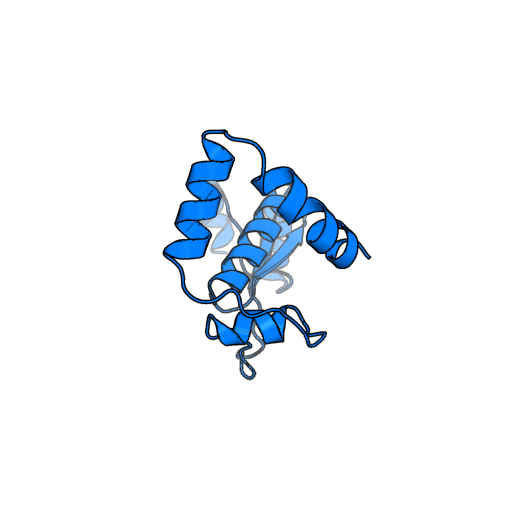N 1
ATOM 663 C CA . LEU A 1 85 ? -9.407 -1.702 3.946 1.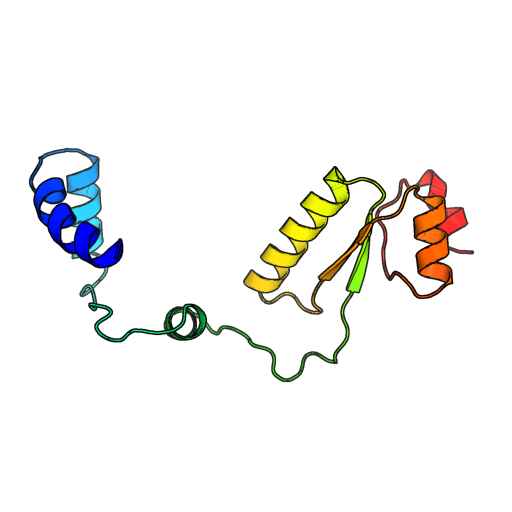00 85.31 85 LEU A CA 1
ATOM 664 C C . LEU A 1 85 ? -10.444 -1.371 5.032 1.00 85.31 85 LEU A C 1
ATOM 666 O O . LEU A 1 85 ? -11.591 -1.800 4.940 1.00 85.31 85 LEU A O 1
ATOM 670 N N . LEU A 1 86 ? -10.063 -0.612 6.064 1.00 83.00 86 LEU A N 1
ATOM 671 C CA . LEU A 1 86 ? -10.965 -0.240 7.160 1.00 83.00 86 LEU A CA 1
ATOM 672 C C . LEU A 1 86 ? -12.093 0.702 6.727 1.00 83.00 86 LEU A C 1
ATOM 674 O O . LEU A 1 86 ? -13.156 0.677 7.353 1.00 83.00 86 LEU A O 1
ATOM 678 N N . LEU A 1 87 ? -11.848 1.504 5.691 1.00 85.75 87 LEU A N 1
ATOM 679 C CA . LEU A 1 87 ? -12.809 2.408 5.060 1.00 85.75 87 LEU A CA 1
ATOM 680 C C . LEU A 1 87 ? -13.630 1.733 3.948 1.00 85.75 87 LEU A C 1
ATOM 682 O O . LEU A 1 87 ? -14.480 2.388 3.352 1.00 85.75 87 LEU A O 1
ATOM 686 N N . GLY A 1 88 ? -13.394 0.447 3.664 1.00 79.88 88 GLY A N 1
ATOM 687 C CA . GLY A 1 88 ? -14.086 -0.279 2.595 1.00 79.88 88 GLY A CA 1
ATOM 688 C C . GLY A 1 88 ? -13.680 0.159 1.184 1.00 79.88 88 GLY A C 1
ATOM 689 O O . GLY A 1 88 ? -14.452 -0.011 0.247 1.00 79.88 88 GLY A O 1
ATOM 690 N N . ILE A 1 89 ? -12.490 0.746 1.020 1.00 86.00 89 ILE A N 1
ATOM 691 C CA . ILE A 1 89 ? -11.943 1.108 -0.290 1.00 86.00 89 ILE A CA 1
ATOM 692 C C . ILE A 1 89 ? -11.436 -0.161 -0.976 1.00 86.00 89 ILE A C 1
ATOM 694 O O . ILE A 1 89 ? -10.558 -0.859 -0.465 1.00 86.00 89 ILE A O 1
ATOM 698 N N . GLU A 1 90 ? -11.970 -0.424 -2.164 1.00 86.12 90 GLU A N 1
ATOM 699 C CA . GLU A 1 90 ? -11.582 -1.538 -3.025 1.00 86.12 90 GLU A CA 1
ATOM 700 C C . GLU A 1 90 ? -10.949 -1.036 -4.332 1.00 86.12 90 GLU A C 1
ATOM 702 O O . GLU A 1 90 ? -11.294 0.054 -4.798 1.00 86.12 90 GLU A O 1
ATOM 707 N N . PRO A 1 91 ? -10.060 -1.821 -4.972 1.00 89.44 91 PRO A N 1
ATOM 708 C CA . PRO A 1 91 ? -9.537 -3.126 -4.547 1.00 89.44 91 PRO A CA 1
ATOM 709 C C . PRO A 1 91 ? -8.505 -3.050 -3.408 1.00 89.44 91 PRO A C 1
ATOM 711 O O . PRO A 1 91 ? -7.943 -1.998 -3.113 1.00 89.44 91 PRO A O 1
ATOM 714 N N . LYS A 1 92 ? -8.199 -4.203 -2.795 1.00 90.00 92 LYS A N 1
ATOM 715 C CA . LYS A 1 92 ? -7.177 -4.302 -1.742 1.00 90.00 92 LYS A CA 1
ATOM 716 C C . LYS A 1 92 ? -5.795 -3.903 -2.271 1.00 90.00 92 LYS A C 1
ATOM 718 O O . LYS A 1 92 ? -5.359 -4.371 -3.323 1.00 90.00 92 LYS A O 1
ATOM 723 N N . ILE A 1 93 ? -5.077 -3.106 -1.485 1.00 94.69 93 ILE A N 1
ATOM 724 C CA . ILE A 1 93 ? -3.707 -2.676 -1.775 1.00 94.69 93 ILE A CA 1
ATOM 725 C C . ILE A 1 93 ? -2.708 -3.658 -1.148 1.00 94.69 93 ILE A C 1
ATOM 727 O O . ILE A 1 93 ? -2.874 -4.121 -0.017 1.00 94.69 93 ILE A O 1
ATOM 731 N N . THR A 1 94 ? -1.651 -3.968 -1.887 1.00 95.88 94 THR A N 1
ATOM 732 C CA . THR A 1 94 ? -0.474 -4.722 -1.443 1.00 95.88 94 THR A CA 1
ATOM 733 C C . THR A 1 94 ? 0.782 -3.926 -1.779 1.00 95.88 94 THR A C 1
ATOM 735 O O . THR A 1 94 ? 0.763 -3.123 -2.706 1.00 95.88 94 THR A O 1
ATOM 738 N N . CYS A 1 95 ? 1.860 -4.119 -1.020 1.00 97.81 95 CYS A N 1
ATOM 739 C CA . CYS A 1 95 ? 3.081 -3.323 -1.151 1.00 97.81 95 CYS A CA 1
ATOM 740 C C . CYS A 1 95 ? 4.236 -4.197 -1.640 1.00 97.81 95 CYS A C 1
ATOM 742 O O . CYS A 1 95 ? 4.482 -5.256 -1.057 1.00 97.81 95 CYS A O 1
ATOM 744 N N . VAL A 1 96 ? 4.942 -3.746 -2.676 1.00 97.88 96 VAL A N 1
ATOM 745 C CA . VAL A 1 96 ? 6.098 -4.424 -3.277 1.00 97.88 96 VAL A CA 1
ATOM 746 C C . VAL A 1 96 ? 7.317 -3.521 -3.137 1.00 97.88 96 VAL A C 1
ATOM 748 O O . VAL A 1 96 ? 7.373 -2.464 -3.750 1.00 97.88 96 VAL A O 1
ATOM 751 N N . GLU A 1 97 ? 8.297 -3.922 -2.336 1.00 97.88 97 GLU A N 1
ATOM 752 C CA . GLU A 1 97 ? 9.515 -3.129 -2.152 1.00 97.88 97 GLU A CA 1
ATOM 753 C C . GLU A 1 97 ? 10.564 -3.476 -3.211 1.00 97.88 97 GLU A C 1
ATOM 755 O O . GLU A 1 97 ? 10.823 -4.648 -3.490 1.00 97.88 97 GLU A O 1
ATOM 760 N N . THR A 1 98 ? 11.179 -2.446 -3.783 1.00 97.31 98 THR A N 1
ATOM 761 C CA . THR A 1 98 ? 12.282 -2.533 -4.745 1.00 97.31 98 THR A CA 1
ATOM 762 C C . THR A 1 98 ? 13.408 -1.580 -4.344 1.00 97.31 98 THR A C 1
ATOM 764 O O . THR A 1 98 ? 13.257 -0.774 -3.429 1.00 97.31 98 THR A O 1
ATOM 767 N N . ASN A 1 99 ? 14.551 -1.662 -5.028 1.00 96.69 99 ASN A N 1
ATOM 768 C CA . ASN A 1 99 ? 15.742 -0.888 -4.665 1.00 96.69 99 ASN A CA 1
ATOM 769 C C . ASN A 1 99 ? 15.798 0.507 -5.307 1.00 96.69 99 ASN A C 1
ATOM 771 O O . ASN A 1 99 ? 16.606 1.339 -4.892 1.00 96.69 99 ASN A O 1
ATOM 775 N N . SER A 1 100 ? 15.009 0.767 -6.354 1.00 95.88 100 SER A N 1
ATOM 776 C CA . SER A 1 100 ? 15.046 2.035 -7.083 1.00 95.88 100 SER A CA 1
ATOM 777 C C . SER A 1 100 ? 13.779 2.279 -7.898 1.00 95.88 100 SER A C 1
ATOM 779 O O . SER A 1 100 ? 13.064 1.347 -8.262 1.00 95.88 100 SER A O 1
ATOM 781 N N . THR A 1 101 ? 13.538 3.538 -8.273 1.00 95.62 101 THR A N 1
ATOM 782 C CA . THR A 1 101 ? 12.427 3.916 -9.162 1.00 95.62 101 THR A CA 1
ATOM 783 C C . THR A 1 101 ? 12.458 3.145 -10.481 1.00 95.62 101 THR A C 1
ATOM 785 O O . THR A 1 101 ? 11.415 2.732 -10.974 1.00 95.62 101 THR A O 1
ATOM 788 N N . PHE A 1 102 ? 13.645 2.904 -11.041 1.00 95.38 102 PHE A N 1
ATOM 789 C CA . PHE A 1 102 ? 13.796 2.175 -12.300 1.00 95.38 102 PHE A CA 1
ATOM 790 C C . PHE A 1 102 ? 13.497 0.682 -12.159 1.00 95.38 102 PHE A C 1
ATOM 792 O O . PHE A 1 102 ? 12.888 0.103 -13.056 1.00 95.38 102 PHE A O 1
ATOM 799 N N . ASP A 1 103 ? 13.880 0.064 -11.039 1.00 96.44 103 ASP A N 1
ATOM 800 C CA . ASP A 1 103 ? 13.519 -1.331 -10.754 1.00 96.44 103 ASP A CA 1
ATOM 801 C C . ASP A 1 103 ? 12.011 -1.476 -10.573 1.00 96.44 103 ASP A C 1
ATOM 803 O O . ASP A 1 103 ? 11.415 -2.457 -10.999 1.00 96.44 103 ASP A O 1
ATOM 807 N N . CYS A 1 104 ? 11.387 -0.462 -9.992 1.00 96.94 104 CYS A N 1
ATOM 808 C CA . CYS A 1 104 ? 9.959 -0.399 -9.745 1.00 96.94 104 CYS A CA 1
ATOM 809 C C . CYS A 1 104 ? 9.171 -0.194 -11.060 1.00 96.94 104 CYS A C 1
ATOM 811 O O . CYS A 1 104 ? 8.198 -0.900 -11.315 1.00 96.94 104 CYS A O 1
ATOM 813 N N . LEU A 1 105 ? 9.655 0.666 -11.970 1.00 95.69 105 LEU A N 1
ATOM 814 C CA . LEU A 1 105 ? 9.144 0.770 -13.348 1.00 95.69 105 LEU A CA 1
ATOM 815 C C . LEU A 1 105 ? 9.323 -0.542 -14.128 1.00 95.69 105 LEU A C 1
ATOM 817 O O . LEU A 1 105 ? 8.408 -0.974 -14.829 1.00 95.69 105 LEU A O 1
ATOM 821 N N . ARG A 1 106 ? 10.468 -1.218 -13.970 1.00 95.62 106 ARG A N 1
ATOM 822 C CA . ARG A 1 106 ? 10.697 -2.540 -14.569 1.00 95.62 106 ARG A CA 1
ATOM 823 C C . ARG A 1 106 ? 9.727 -3.576 -14.014 1.00 95.62 106 ARG A C 1
ATOM 825 O O . ARG A 1 106 ? 9.108 -4.288 -14.796 1.00 95.62 106 ARG A O 1
ATOM 832 N N . ALA A 1 107 ? 9.536 -3.616 -12.699 1.00 97.00 107 ALA A N 1
ATOM 833 C CA . ALA A 1 107 ? 8.582 -4.506 -12.052 1.00 97.00 107 ALA A CA 1
ATOM 834 C C . ALA A 1 107 ? 7.159 -4.285 -12.584 1.00 97.00 107 ALA A C 1
ATOM 836 O O . ALA A 1 107 ? 6.432 -5.252 -12.781 1.00 97.00 107 ALA A O 1
ATOM 837 N N . ILE A 1 108 ? 6.770 -3.043 -12.885 1.00 96.00 108 ILE A N 1
ATOM 838 C CA . ILE A 1 108 ? 5.492 -2.756 -13.550 1.00 96.00 108 ILE A CA 1
ATOM 839 C C . ILE A 1 108 ? 5.470 -3.324 -14.976 1.00 96.00 108 ILE A C 1
ATOM 841 O O . ILE A 1 108 ? 4.525 -4.023 -15.338 1.00 96.00 108 ILE A O 1
ATOM 845 N N . SER A 1 109 ? 6.525 -3.108 -15.769 1.00 95.12 109 SER A N 1
ATOM 846 C CA . SER A 1 109 ? 6.620 -3.648 -17.139 1.00 95.12 109 SER A CA 1
ATOM 847 C C . SER A 1 109 ? 6.594 -5.183 -17.196 1.00 95.12 109 SER A C 1
ATOM 849 O O . SER A 1 109 ? 6.051 -5.768 -18.130 1.00 95.12 109 SER A O 1
ATOM 851 N N . GLU A 1 110 ? 7.126 -5.841 -16.165 1.00 96.69 110 GLU A N 1
ATOM 852 C CA . GLU A 1 110 ? 7.151 -7.298 -16.002 1.00 96.69 110 GLU A CA 1
ATOM 853 C C . GLU A 1 110 ? 5.877 -7.837 -15.329 1.00 96.69 110 GLU A C 1
ATOM 855 O O . GLU A 1 110 ? 5.782 -9.028 -15.030 1.00 96.69 110 GLU A O 1
ATOM 860 N N . ASN A 1 111 ? 4.881 -6.975 -15.091 1.00 95.38 111 ASN A N 1
ATOM 861 C CA . ASN A 1 111 ? 3.629 -7.310 -14.423 1.00 95.38 111 ASN A CA 1
ATOM 862 C C . ASN A 1 111 ? 3.835 -7.908 -13.015 1.00 95.38 111 ASN A C 1
ATOM 864 O O . ASN A 1 111 ? 3.074 -8.772 -12.576 1.00 95.38 111 ASN A O 1
ATOM 868 N N . LEU A 1 112 ? 4.864 -7.458 -12.295 1.00 96.38 112 LEU A N 1
ATOM 869 C CA . LEU A 1 112 ? 5.156 -7.770 -10.890 1.00 96.38 112 LEU A CA 1
ATOM 870 C C . LEU A 1 112 ? 4.615 -6.699 -9.927 1.00 96.38 112 LEU A C 1
ATOM 872 O O . LEU A 1 112 ? 4.388 -6.994 -8.753 1.00 96.38 112 LEU A O 1
ATOM 876 N N . ALA A 1 113 ? 4.352 -5.493 -10.428 1.00 97.25 113 ALA A N 1
ATOM 877 C CA . ALA A 1 113 ? 3.693 -4.395 -9.728 1.00 97.25 113 ALA A CA 1
ATOM 878 C C . ALA A 1 113 ? 2.688 -3.683 -10.651 1.00 97.25 113 ALA A C 1
ATOM 880 O O . ALA A 1 113 ? 2.733 -3.871 -11.862 1.00 97.25 113 ALA A O 1
ATOM 881 N N . ASP A 1 114 ? 1.798 -2.863 -10.085 1.00 96.25 114 ASP A N 1
ATOM 882 C CA . ASP A 1 114 ? 0.730 -2.185 -10.837 1.00 96.25 114 ASP A CA 1
ATOM 883 C C . ASP A 1 114 ? 0.879 -0.658 -10.829 1.00 96.25 114 ASP A C 1
ATOM 885 O O . ASP A 1 114 ? 0.605 -0.005 -11.834 1.00 96.25 114 ASP A O 1
ATOM 889 N N . ILE A 1 115 ? 1.312 -0.074 -9.705 1.00 96.06 115 ILE A N 1
ATOM 890 C CA . ILE A 1 115 ? 1.463 1.382 -9.554 1.00 96.06 115 ILE A CA 1
ATOM 891 C C . ILE A 1 115 ? 2.726 1.752 -8.773 1.00 96.06 115 ILE A C 1
ATOM 893 O O . ILE A 1 115 ? 3.226 0.971 -7.966 1.00 96.06 115 ILE A O 1
ATOM 897 N N . ILE A 1 116 ? 3.202 2.978 -8.973 1.00 96.31 116 ILE A N 1
ATOM 898 C CA . ILE A 1 116 ? 4.321 3.602 -8.260 1.00 96.31 116 ILE A CA 1
ATOM 899 C C . ILE A 1 116 ? 4.050 5.107 -8.133 1.00 96.31 116 ILE A C 1
ATOM 901 O O . ILE A 1 116 ? 3.409 5.704 -9.000 1.00 96.31 116 ILE A O 1
ATOM 905 N N . THR A 1 117 ? 4.560 5.740 -7.079 1.00 93.94 117 THR A N 1
ATOM 906 C CA . THR A 1 117 ? 4.653 7.204 -6.990 1.00 93.94 117 THR A CA 1
ATOM 907 C C . THR A 1 117 ? 6.027 7.669 -7.460 1.00 93.94 117 THR A C 1
ATOM 909 O O . THR A 1 117 ? 7.035 7.268 -6.884 1.00 93.94 117 THR A O 1
ATOM 912 N N . ILE A 1 118 ? 6.076 8.519 -8.487 1.00 93.25 118 ILE A N 1
ATOM 913 C CA . ILE A 1 118 ? 7.327 9.034 -9.063 1.00 93.25 118 ILE A CA 1
ATOM 914 C C . ILE A 1 118 ? 7.297 10.549 -9.193 1.00 93.25 118 ILE A C 1
ATOM 916 O O . ILE A 1 118 ? 6.230 11.152 -9.306 1.00 93.25 118 ILE A O 1
ATOM 920 N N . ASP A 1 119 ? 8.483 11.152 -9.225 1.00 93.06 119 ASP A N 1
ATOM 921 C CA . ASP A 1 119 ? 8.613 12.546 -9.626 1.00 93.06 119 ASP A CA 1
ATOM 922 C C . ASP A 1 119 ? 8.213 12.727 -11.100 1.00 93.06 119 ASP A C 1
ATOM 924 O O . ASP A 1 119 ? 8.408 11.853 -11.952 1.00 93.06 119 ASP A O 1
ATOM 928 N N . SER A 1 120 ? 7.636 13.890 -11.391 1.00 91.75 120 SER A N 1
ATOM 929 C CA . SER A 1 120 ? 7.184 14.283 -12.725 1.00 91.75 120 SER A CA 1
ATOM 930 C C . SER A 1 120 ? 8.266 14.194 -13.810 1.00 91.75 120 SER A C 1
ATOM 932 O O . SER A 1 120 ? 7.943 13.931 -14.971 1.00 91.75 120 SER A O 1
ATOM 934 N N . ASN A 1 121 ? 9.544 14.351 -13.455 1.00 92.25 121 ASN A N 1
ATOM 935 C CA . ASN A 1 121 ? 10.675 14.234 -14.372 1.00 92.25 121 ASN A CA 1
ATOM 936 C C . ASN A 1 121 ? 10.817 12.823 -14.977 1.00 92.25 121 ASN A C 1
ATOM 938 O O . ASN A 1 121 ? 11.314 12.698 -16.093 1.00 92.25 121 ASN A O 1
ATOM 942 N N . TYR A 1 122 ? 10.338 11.776 -14.298 1.00 90.94 122 TYR A N 1
ATOM 943 C CA . TYR A 1 122 ? 10.340 10.391 -14.778 1.00 90.94 122 TYR A CA 1
ATOM 944 C C . TYR A 1 122 ? 9.077 10.033 -15.573 1.00 90.94 122 TYR A C 1
ATOM 946 O O . TYR A 1 122 ? 8.969 8.927 -16.100 1.00 90.94 122 TYR A O 1
ATOM 954 N N . GLY A 1 123 ? 8.126 10.960 -15.724 1.00 88.62 123 GLY A N 1
ATOM 955 C CA . GLY A 1 123 ? 6.849 10.690 -16.387 1.00 88.62 123 GLY A CA 1
ATOM 956 C C . GLY A 1 123 ? 6.974 10.265 -17.854 1.00 88.62 123 GLY A C 1
ATOM 957 O O . GLY A 1 123 ? 6.116 9.539 -18.349 1.00 88.62 123 GLY A O 1
ATOM 958 N N . TYR A 1 124 ? 8.034 10.678 -18.559 1.00 89.69 124 TYR A N 1
ATOM 959 C CA . TYR A 1 124 ? 8.280 10.215 -19.929 1.00 89.69 124 TYR A CA 1
ATOM 960 C C . TYR A 1 124 ? 8.732 8.748 -19.977 1.00 89.69 124 TYR A C 1
ATOM 962 O O . TYR A 1 124 ? 8.337 8.042 -20.896 1.00 89.69 124 TYR A O 1
ATOM 970 N N . LEU A 1 125 ? 9.488 8.288 -18.972 1.00 89.62 125 LEU A N 1
ATOM 971 C CA . LEU A 1 125 ? 9.948 6.899 -18.850 1.00 89.62 125 LEU A CA 1
ATOM 972 C C . LEU A 1 125 ? 8.825 5.959 -18.419 1.00 89.62 125 LEU A C 1
ATOM 974 O O . LEU A 1 125 ? 8.817 4.803 -18.809 1.00 89.62 125 LEU A O 1
ATOM 978 N N . ALA A 1 126 ? 7.862 6.453 -17.641 1.00 88.62 126 ALA A N 1
ATOM 979 C CA . ALA A 1 126 ? 6.715 5.657 -17.207 1.00 88.62 126 ALA A CA 1
ATOM 980 C C . ALA A 1 126 ? 5.684 5.384 -18.321 1.00 88.62 126 ALA A C 1
ATOM 982 O O . ALA A 1 126 ? 4.803 4.550 -18.142 1.00 88.62 126 ALA A O 1
ATOM 983 N N . ARG A 1 127 ? 5.745 6.120 -19.442 1.00 81.94 127 ARG A N 1
ATOM 984 C CA . ARG A 1 127 ? 4.822 5.962 -20.584 1.00 81.94 127 ARG A CA 1
ATOM 985 C C . ARG A 1 127 ? 5.309 4.973 -21.641 1.00 81.94 127 ARG A C 1
ATOM 987 O O . ARG A 1 127 ? 4.510 4.582 -22.488 1.00 81.94 127 ARG A O 1
ATOM 994 N N . THR A 1 128 ? 6.601 4.679 -21.641 1.00 65.31 128 THR A N 1
ATOM 995 C CA . THR A 1 128 ? 7.268 3.747 -22.558 1.00 65.31 128 THR A CA 1
ATOM 996 C C . THR A 1 128 ? 7.306 2.357 -21.969 1.00 65.31 128 THR A C 1
ATOM 998 O O . THR A 1 128 ? 7.010 1.414 -22.730 1.00 65.31 128 THR A O 1
#

InterPro domains:
  IPR001156 Transferrin-like domain [PF00405] (64-124)
  IPR001156 Transferrin-like domain [PS51408] (64-128)

Organism: NCBI:txid1563983